Protein AF-A0A6B3CJ87-F1 (afdb_monomer_lite)

Foldseek 3Di:
DLWDKDWQDLDPPKIKIKTKGKPDDDDLSVVLVVLLVVLLSVCSVVVDDPVVSVVVSVVVLVVVQVVQQVVVQVVCVVVVHDGDDVPRTRDRIDMDMDMDMDD

Radius of gyration: 16.28 Å; chains: 1; bounding box: 28×20×52 Å

Structure (mmCIF, N/CA/C/O backbone):
data_AF-A0A6B3CJ87-F1
#
_entry.id   AF-A0A6B3CJ87-F1
#
loop_
_atom_site.group_PDB
_atom_site.id
_atom_site.type_symbol
_atom_site.label_atom_id
_atom_site.label_alt_id
_atom_site.label_comp_id
_atom_site.label_asym_id
_atom_site.label_entity_id
_atom_site.label_seq_id
_atom_site.pdbx_PDB_ins_code
_atom_site.Cartn_x
_atom_site.Cartn_y
_atom_site.Cartn_z
_atom_site.occupancy
_atom_site.B_iso_or_equiv
_atom_site.auth_seq_id
_atom_site.auth_comp_id
_atom_site.auth_asym_id
_atom_site.auth_atom_id
_atom_site.pdbx_PDB_model_num
ATOM 1 N N . SER A 1 1 ? 17.363 -4.334 0.680 1.00 66.00 1 SE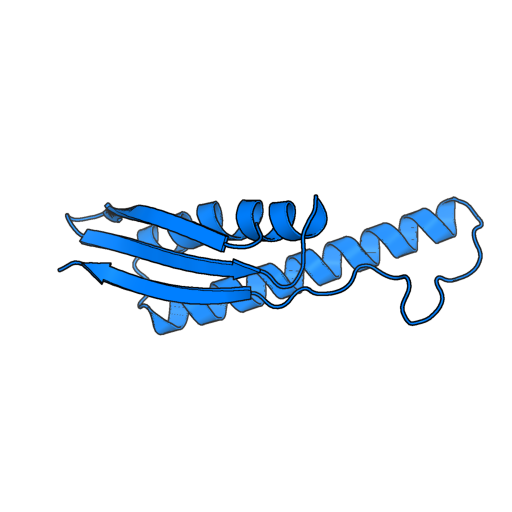R A N 1
ATOM 2 C CA . SER A 1 1 ? 16.400 -5.381 1.057 1.00 66.00 1 SER A CA 1
ATOM 3 C C . SER A 1 1 ? 15.028 -4.872 0.632 1.00 66.00 1 SER A C 1
ATOM 5 O O . SER A 1 1 ? 14.861 -3.654 0.603 1.00 66.00 1 SER A O 1
ATOM 7 N N . GLY A 1 2 ? 14.149 -5.765 0.166 1.00 79.19 2 GLY A N 1
ATOM 8 C CA . GLY A 1 2 ? 12.767 -5.453 -0.229 1.00 79.19 2 GLY A CA 1
ATOM 9 C C . GLY A 1 2 ? 11.794 -5.456 0.953 1.00 79.19 2 GLY A C 1
ATOM 10 O O . GLY A 1 2 ? 10.625 -5.121 0.781 1.00 79.19 2 GLY A O 1
ATOM 11 N N . ASP A 1 3 ? 12.296 -5.777 2.147 1.00 90.50 3 ASP A N 1
ATOM 12 C CA . ASP A 1 3 ? 11.516 -5.865 3.371 1.00 90.50 3 ASP A CA 1
ATOM 13 C C . ASP A 1 3 ? 11.265 -4.478 3.964 1.00 90.50 3 ASP A C 1
ATOM 15 O O . ASP A 1 3 ? 12.137 -3.599 3.976 1.00 90.50 3 ASP A O 1
ATOM 19 N N . PHE A 1 4 ? 10.086 -4.294 4.544 1.00 92.31 4 PHE A N 1
ATOM 20 C CA . PHE A 1 4 ? 9.762 -3.119 5.325 1.00 92.31 4 PHE A CA 1
ATOM 21 C C . PHE A 1 4 ? 8.781 -3.416 6.453 1.00 92.31 4 PHE A C 1
ATOM 23 O O . PHE A 1 4 ? 8.005 -4.367 6.417 1.00 92.31 4 PHE A O 1
ATOM 30 N N . TYR A 1 5 ? 8.800 -2.539 7.450 1.00 95.31 5 TYR A N 1
ATOM 31 C CA . TYR A 1 5 ? 7.817 -2.516 8.519 1.00 95.31 5 TYR A CA 1
ATOM 32 C C . TYR A 1 5 ? 7.364 -1.086 8.802 1.00 95.31 5 TYR A C 1
ATOM 34 O O . TYR A 1 5 ? 8.125 -0.133 8.590 1.00 95.31 5 TYR A O 1
ATOM 42 N N . ASP A 1 6 ? 6.132 -0.933 9.275 1.00 96.38 6 ASP A N 1
ATOM 43 C CA . ASP A 1 6 ? 5.577 0.329 9.758 1.00 96.38 6 ASP A CA 1
ATOM 44 C C . ASP A 1 6 ? 4.634 0.077 10.945 1.00 96.38 6 ASP A C 1
ATOM 46 O O . ASP A 1 6 ? 3.921 -0.922 10.971 1.00 96.38 6 ASP A O 1
ATOM 50 N N . LEU A 1 7 ? 4.630 0.984 11.921 1.00 97.25 7 LEU A N 1
ATOM 51 C CA . LEU A 1 7 ? 3.737 0.977 13.081 1.00 97.25 7 LEU A CA 1
ATOM 52 C C . LEU A 1 7 ? 3.233 2.405 13.277 1.00 97.25 7 LEU A C 1
ATOM 54 O O . LEU A 1 7 ? 4.028 3.334 13.448 1.00 97.25 7 LEU A O 1
ATOM 58 N N . PHE A 1 8 ? 1.919 2.600 13.216 1.00 96.12 8 PHE A N 1
ATOM 59 C CA . PHE A 1 8 ? 1.352 3.941 13.136 1.00 96.12 8 PHE A CA 1
ATOM 60 C C . PHE A 1 8 ? -0.034 4.069 13.771 1.00 96.12 8 PHE A C 1
ATOM 62 O O . PHE A 1 8 ? -0.794 3.103 13.798 1.00 96.12 8 PHE A O 1
ATOM 69 N N . PRO A 1 9 ? -0.392 5.269 14.266 1.00 94.25 9 PRO A N 1
ATOM 70 C CA . PRO A 1 9 ? -1.727 5.521 14.789 1.00 94.25 9 PRO A CA 1
ATOM 71 C C . PRO A 1 9 ? -2.749 5.665 13.651 1.00 94.25 9 PRO A C 1
ATOM 73 O O . PRO A 1 9 ? -2.505 6.389 12.680 1.00 94.25 9 PRO A O 1
ATOM 76 N N . ALA A 1 10 ? -3.915 5.037 13.812 1.00 92.31 10 ALA A N 1
ATOM 77 C CA . ALA A 1 10 ? -5.050 5.096 12.881 1.00 92.31 10 ALA A CA 1
ATOM 78 C C . ALA A 1 10 ? -6.193 6.017 13.352 1.00 92.31 10 ALA A C 1
ATOM 80 O O . ALA A 1 10 ? -7.223 6.120 12.691 1.00 92.31 10 ALA A O 1
ATOM 81 N N . GLY A 1 11 ? -5.998 6.717 14.473 1.00 88.62 11 GLY A N 1
ATOM 82 C CA . GLY A 1 11 ? -7.021 7.552 15.108 1.00 88.62 11 GLY A CA 1
ATOM 83 C C . GLY A 1 11 ? -7.754 6.816 16.229 1.00 88.62 11 GLY A C 1
ATOM 84 O O . GLY A 1 11 ? -7.680 5.595 16.334 1.00 88.62 11 GLY A O 1
ATOM 85 N N . ASP A 1 12 ? -8.415 7.577 17.103 1.00 88.00 12 ASP A N 1
ATOM 86 C CA . ASP A 1 12 ? -9.250 7.058 18.198 1.00 88.00 12 ASP A CA 1
ATOM 87 C C . ASP A 1 12 ? -8.544 6.046 19.120 1.00 88.00 12 ASP A C 1
ATOM 89 O O . ASP A 1 12 ? -9.134 5.083 19.598 1.00 88.00 12 ASP A O 1
ATOM 93 N N . GLY A 1 13 ? -7.241 6.245 19.352 1.00 88.69 13 GLY A N 1
ATOM 94 C CA . GLY A 1 13 ? -6.414 5.349 20.168 1.00 88.69 13 GLY A CA 1
ATOM 95 C C . GLY A 1 13 ? -6.019 4.032 19.490 1.00 88.69 13 GLY A C 1
ATOM 96 O O . GLY A 1 13 ? -5.227 3.288 20.064 1.00 88.69 13 GLY A O 1
ATOM 97 N N . ARG A 1 14 ? -6.497 3.763 18.268 1.00 91.25 14 ARG A N 1
ATOM 98 C CA . ARG A 1 14 ? -6.150 2.568 17.491 1.00 91.25 14 ARG A CA 1
ATOM 99 C C . ARG A 1 14 ? -4.766 2.688 16.868 1.00 91.25 14 ARG A C 1
ATOM 101 O O . ARG A 1 14 ? -4.382 3.743 16.347 1.00 91.25 14 ARG A O 1
ATOM 108 N N . TRP A 1 15 ? -4.044 1.576 16.867 1.00 95.50 15 TRP A 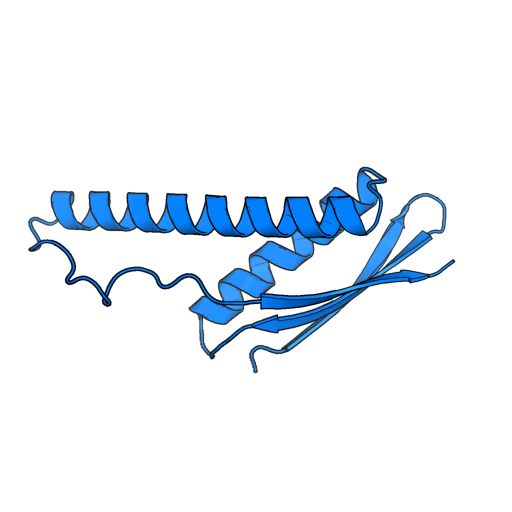N 1
ATOM 109 C CA . TRP A 1 15 ? -2.752 1.435 16.206 1.00 95.50 15 TRP A CA 1
ATOM 110 C C . TRP A 1 15 ? -2.835 0.382 15.113 1.00 95.50 15 TRP A C 1
ATOM 112 O O . TRP A 1 15 ? -3.517 -0.625 15.267 1.00 95.50 15 TRP A O 1
ATOM 122 N N . CYS A 1 16 ? -2.106 0.594 14.025 1.00 97.19 16 CYS A N 1
ATOM 123 C CA . CYS A 1 16 ? -1.981 -0.360 12.935 1.00 97.19 16 CYS A CA 1
ATOM 124 C C . CYS A 1 16 ? -0.515 -0.672 12.677 1.00 97.19 16 CYS A C 1
ATOM 126 O O . CYS A 1 16 ? 0.363 0.170 12.887 1.00 97.19 16 CYS A O 1
ATOM 128 N N . PHE A 1 17 ? -0.259 -1.878 12.187 1.00 97.62 17 PHE A N 1
ATOM 129 C CA . PHE A 1 17 ? 1.067 -2.317 11.785 1.00 97.62 17 PHE A CA 1
ATOM 130 C C . PHE A 1 17 ? 1.048 -2.877 10.367 1.00 97.62 17 PHE A C 1
ATOM 132 O O . PHE A 1 17 ? 0.041 -3.409 9.903 1.00 97.62 17 PHE A O 1
ATOM 139 N N . ALA A 1 18 ? 2.191 -2.778 9.701 1.00 97.62 18 ALA A N 1
ATOM 140 C CA . ALA A 1 18 ? 2.447 -3.359 8.397 1.00 97.62 18 ALA A CA 1
ATOM 141 C C . ALA A 1 18 ? 3.822 -4.028 8.402 1.00 97.62 18 ALA A C 1
ATOM 143 O O . ALA A 1 18 ? 4.791 -3.445 8.889 1.00 97.62 18 ALA A O 1
ATOM 144 N N . LEU A 1 19 ? 3.906 -5.231 7.843 1.00 97.19 19 LEU A N 1
ATOM 145 C CA . LEU A 1 19 ? 5.145 -5.959 7.592 1.00 97.19 19 LEU A CA 1
ATOM 146 C C . LEU A 1 19 ? 5.081 -6.497 6.169 1.00 97.19 19 LEU A C 1
ATOM 148 O O . LEU A 1 19 ? 4.184 -7.279 5.868 1.00 97.19 19 LEU A O 1
ATOM 152 N N . GLY A 1 20 ? 5.978 -6.076 5.287 1.00 95.25 20 GLY A N 1
ATOM 153 C CA . GLY A 1 20 ? 5.912 -6.478 3.887 1.00 95.25 20 GLY A CA 1
ATOM 154 C C . GLY A 1 20 ? 7.268 -6.741 3.267 1.00 95.25 20 GLY A C 1
ATOM 155 O O . GLY A 1 20 ? 8.276 -6.236 3.748 1.00 95.25 20 GLY A O 1
ATOM 156 N N . ASP A 1 21 ? 7.265 -7.521 2.192 1.00 94.81 21 ASP A N 1
ATOM 157 C CA . ASP A 1 21 ? 8.427 -7.807 1.350 1.00 94.81 21 ASP A CA 1
ATOM 158 C C . ASP A 1 21 ? 8.043 -7.646 -0.124 1.00 94.81 21 ASP A C 1
ATOM 160 O O . ASP A 1 21 ? 7.048 -8.217 -0.594 1.00 94.81 21 ASP A O 1
ATOM 164 N N . VAL A 1 22 ? 8.823 -6.834 -0.837 1.00 93.62 22 VAL A N 1
ATOM 165 C CA . VAL A 1 22 ? 8.675 -6.568 -2.268 1.00 93.62 22 VAL A CA 1
ATOM 166 C C . VAL A 1 22 ? 9.637 -7.443 -3.055 1.00 93.62 22 VAL A C 1
ATOM 168 O O . VAL A 1 22 ? 10.850 -7.407 -2.853 1.00 93.62 22 VAL A O 1
ATOM 171 N N . GLN A 1 23 ? 9.101 -8.146 -4.052 1.00 90.25 23 GLN A N 1
ATOM 172 C CA . GLN A 1 23 ? 9.895 -8.943 -4.974 1.00 90.25 23 GLN A CA 1
ATOM 173 C C . GLN A 1 23 ? 11.007 -8.100 -5.621 1.00 90.25 23 GLN A C 1
ATOM 175 O O . GLN A 1 23 ? 10.755 -7.130 -6.336 1.00 90.25 23 GLN A O 1
ATOM 180 N N . GLY A 1 24 ? 12.252 -8.543 -5.450 1.00 86.00 24 GLY A N 1
ATOM 181 C CA . GLY A 1 24 ? 13.418 -7.940 -6.088 1.00 86.00 24 GLY A CA 1
ATOM 182 C C . GLY A 1 24 ? 14.163 -6.955 -5.187 1.00 86.00 24 GLY A C 1
ATOM 183 O O . GLY A 1 24 ? 14.120 -7.018 -3.963 1.00 86.00 24 GLY A O 1
ATOM 184 N N . LYS A 1 25 ? 14.965 -6.089 -5.805 1.00 83.19 25 LYS A N 1
ATOM 185 C CA . LYS A 1 25 ? 15.820 -5.116 -5.113 1.00 83.19 25 LYS A CA 1
ATOM 186 C C . LYS A 1 25 ? 16.070 -3.913 -6.011 1.00 83.19 25 LYS A C 1
ATOM 188 O O . LYS A 1 25 ? 15.984 -4.042 -7.226 1.00 83.19 25 LYS A O 1
ATOM 193 N N . GLY A 1 26 ? 16.475 -2.799 -5.411 1.00 85.50 26 GLY A N 1
ATOM 194 C CA . GLY A 1 26 ? 16.840 -1.588 -6.144 1.00 85.50 26 GLY A CA 1
ATOM 195 C C . GLY A 1 26 ? 15.747 -0.516 -6.120 1.00 85.50 26 GLY A C 1
ATOM 196 O O . GLY A 1 26 ? 14.814 -0.618 -5.317 1.00 85.50 26 GLY A O 1
ATOM 197 N N . PRO A 1 27 ? 15.892 0.531 -6.949 1.00 85.44 27 PRO A N 1
ATOM 198 C CA . PRO A 1 27 ? 15.005 1.692 -6.961 1.00 85.44 27 PRO A CA 1
ATOM 199 C C . PRO A 1 27 ? 13.531 1.337 -7.165 1.00 85.44 27 PRO A C 1
ATOM 201 O O . PRO A 1 27 ? 12.673 1.891 -6.491 1.00 85.44 27 PRO A O 1
ATOM 204 N N . GLU A 1 28 ? 13.231 0.367 -8.022 1.00 82.62 28 GLU A N 1
ATOM 205 C CA . GLU A 1 28 ? 11.863 -0.026 -8.361 1.00 82.62 28 GLU A CA 1
ATOM 206 C C . GLU A 1 28 ? 11.143 -0.647 -7.158 1.00 82.62 28 GLU A C 1
ATOM 208 O O . GLU A 1 28 ? 9.996 -0.314 -6.874 1.00 82.62 28 GLU A O 1
ATOM 213 N N . ALA A 1 29 ? 11.831 -1.503 -6.393 1.00 87.31 29 ALA A N 1
ATOM 214 C CA . ALA A 1 29 ? 11.279 -2.052 -5.154 1.00 87.31 29 ALA A CA 1
ATOM 215 C C . ALA A 1 29 ? 11.083 -0.955 -4.090 1.00 87.31 29 ALA A C 1
ATOM 217 O O . ALA A 1 29 ? 10.096 -0.961 -3.356 1.00 87.31 29 ALA A O 1
ATOM 218 N N . ALA A 1 30 ? 11.997 0.021 -4.034 1.00 89.25 30 ALA A N 1
ATOM 219 C CA . ALA A 1 30 ? 11.888 1.153 -3.120 1.00 89.25 30 ALA A CA 1
ATOM 220 C C . ALA A 1 30 ? 10.689 2.063 -3.445 1.00 89.25 30 ALA A C 1
ATOM 222 O O . ALA A 1 30 ? 10.075 2.588 -2.516 1.00 89.25 30 ALA A O 1
ATOM 223 N N . VAL A 1 31 ? 10.321 2.211 -4.725 1.00 90.25 31 VAL A N 1
ATOM 224 C CA . VAL A 1 31 ? 9.115 2.949 -5.144 1.00 90.25 31 VAL A CA 1
ATOM 225 C C . VAL A 1 31 ? 7.855 2.295 -4.577 1.00 90.25 31 VAL A C 1
ATOM 227 O O . VAL A 1 31 ? 7.067 2.982 -3.934 1.00 90.25 31 VAL A O 1
ATOM 230 N N . VAL A 1 32 ? 7.705 0.971 -4.707 1.00 91.25 32 VAL A N 1
ATOM 231 C CA . VAL A 1 32 ? 6.544 0.239 -4.159 1.00 91.25 32 VAL A CA 1
ATOM 232 C C . VAL A 1 32 ? 6.408 0.461 -2.649 1.00 91.25 32 VAL A C 1
ATOM 234 O O . VAL A 1 32 ? 5.326 0.778 -2.158 1.00 91.25 32 VAL A O 1
ATOM 237 N N . ILE A 1 33 ? 7.515 0.370 -1.902 1.00 91.44 33 ILE A N 1
ATOM 238 C CA . ILE A 1 33 ? 7.529 0.644 -0.452 1.00 91.44 33 ILE A CA 1
ATOM 239 C C . ILE A 1 33 ? 7.160 2.109 -0.162 1.00 91.44 33 ILE A C 1
ATOM 241 O O . ILE A 1 33 ? 6.448 2.394 0.807 1.00 91.44 33 ILE A O 1
ATOM 245 N N . GLY A 1 34 ? 7.651 3.039 -0.987 1.00 91.81 34 GLY A N 1
ATOM 246 C CA . GLY A 1 34 ? 7.381 4.473 -0.888 1.00 91.81 34 GLY A CA 1
ATOM 247 C C . GLY A 1 34 ? 5.912 4.838 -1.106 1.00 91.81 34 GLY A C 1
ATOM 248 O O . GLY A 1 34 ? 5.427 5.760 -0.454 1.00 91.81 34 GLY A O 1
ATOM 249 N N . LEU A 1 35 ? 5.202 4.086 -1.950 1.00 93.81 35 LEU A N 1
ATOM 250 C CA . LEU A 1 35 ? 3.766 4.239 -2.203 1.00 93.81 35 LEU A CA 1
ATOM 251 C C . LEU A 1 35 ? 2.906 3.556 -1.131 1.00 93.81 35 LEU A C 1
ATOM 253 O O . LEU A 1 35 ? 1.935 4.134 -0.643 1.00 93.81 35 LEU A O 1
ATOM 257 N N . ALA A 1 36 ? 3.284 2.347 -0.702 1.00 95.00 36 ALA A N 1
ATOM 258 C CA . ALA A 1 36 ? 2.465 1.550 0.208 1.00 95.00 36 ALA A CA 1
ATOM 259 C C . ALA A 1 36 ? 2.250 2.220 1.578 1.00 95.00 36 ALA A C 1
ATOM 261 O O . ALA A 1 36 ? 1.132 2.244 2.092 1.00 95.00 36 ALA A O 1
ATOM 262 N N . ARG A 1 37 ? 3.299 2.799 2.182 1.00 95.06 37 ARG A N 1
ATOM 263 C CA . ARG A 1 37 ? 3.215 3.421 3.521 1.00 95.06 37 ARG A CA 1
ATOM 264 C C . ARG A 1 37 ? 2.212 4.581 3.614 1.00 95.06 37 ARG A C 1
ATOM 266 O O . ARG A 1 37 ? 1.381 4.552 4.525 1.00 95.06 37 ARG A O 1
ATOM 273 N N . PRO A 1 38 ? 2.271 5.622 2.757 1.00 95.81 38 PRO A N 1
ATOM 274 C CA . PRO A 1 38 ? 1.326 6.730 2.849 1.00 95.81 38 PRO A CA 1
ATOM 275 C C . PRO A 1 38 ? -0.115 6.287 2.579 1.00 95.81 38 PRO A C 1
ATOM 277 O O . PRO A 1 38 ? -1.015 6.760 3.272 1.00 95.81 38 PRO A O 1
ATOM 280 N N . TRP A 1 39 ? -0.345 5.344 1.660 1.00 97.25 39 TRP A N 1
ATOM 281 C CA . TRP A 1 39 ? -1.688 4.821 1.400 1.00 97.25 39 TRP A CA 1
ATOM 282 C C . TRP A 1 39 ? -2.240 3.993 2.554 1.00 97.25 39 TRP A C 1
ATOM 284 O O . TRP A 1 39 ? -3.373 4.225 2.957 1.00 97.25 39 TRP A O 1
ATOM 294 N N . LEU A 1 40 ? -1.443 3.112 3.165 1.00 97.19 40 LEU A N 1
ATOM 295 C CA . LEU A 1 40 ? -1.859 2.378 4.367 1.00 97.19 40 LEU A CA 1
ATOM 296 C C . LEU A 1 40 ? -2.281 3.329 5.494 1.00 97.19 40 LEU A C 1
ATOM 298 O O . LEU A 1 40 ? -3.318 3.135 6.124 1.00 97.19 40 LEU A O 1
ATOM 302 N N . ARG A 1 41 ? -1.511 4.399 5.717 1.00 95.69 41 ARG A N 1
ATOM 303 C CA . ARG A 1 41 ? -1.824 5.420 6.729 1.00 95.69 41 ARG A CA 1
ATOM 304 C C . ARG A 1 41 ? -3.090 6.204 6.397 1.00 95.69 41 ARG A C 1
ATOM 306 O O . ARG A 1 41 ? -3.850 6.524 7.308 1.00 95.69 41 ARG A O 1
ATOM 313 N N . LEU A 1 42 ? -3.304 6.530 5.124 1.00 96.31 42 LEU A N 1
ATOM 314 C CA . LEU A 1 42 ? -4.519 7.196 4.656 1.00 96.31 42 LEU A CA 1
ATOM 315 C C . LEU A 1 42 ? -5.746 6.299 4.860 1.00 96.31 42 LEU A C 1
ATOM 317 O O . LEU A 1 42 ? -6.687 6.698 5.537 1.00 96.31 42 LEU A O 1
ATOM 321 N N . LEU A 1 43 ? -5.700 5.070 4.345 1.00 96.69 43 LEU A N 1
ATOM 322 C CA . LEU A 1 43 ? -6.806 4.115 4.401 1.00 96.69 43 LEU A CA 1
ATOM 323 C C . LEU A 1 43 ? -7.180 3.750 5.845 1.00 96.69 43 LEU A C 1
ATOM 325 O O . LEU A 1 43 ? -8.359 3.688 6.180 1.00 96.69 43 LEU A O 1
ATOM 329 N N . ALA A 1 44 ? -6.193 3.582 6.728 1.00 94.50 44 ALA A N 1
ATOM 330 C CA . ALA A 1 44 ? -6.450 3.326 8.145 1.00 94.50 44 ALA A CA 1
ATOM 331 C C . ALA A 1 44 ? -7.153 4.504 8.844 1.00 94.50 44 ALA A C 1
ATOM 333 O O . ALA A 1 44 ? -8.035 4.300 9.681 1.00 94.50 44 ALA A O 1
ATOM 334 N N . ARG A 1 45 ? -6.780 5.744 8.490 1.00 93.69 45 ARG A N 1
ATOM 335 C CA . ARG A 1 45 ? -7.409 6.973 9.008 1.00 93.69 45 ARG A CA 1
ATOM 336 C C . ARG A 1 45 ? -8.835 7.166 8.510 1.00 93.69 45 ARG A C 1
ATOM 338 O O . ARG A 1 45 ? -9.636 7.755 9.224 1.00 93.69 45 ARG A O 1
ATOM 345 N N . GLU A 1 46 ? -9.154 6.653 7.326 1.00 94.38 46 GLU A N 1
ATOM 346 C CA . GLU A 1 46 ? -10.525 6.594 6.804 1.00 94.38 46 GLU A CA 1
ATOM 347 C C . GLU A 1 46 ? -11.382 5.510 7.484 1.00 94.38 46 GLU A C 1
ATOM 349 O O . GLU A 1 46 ? -12.544 5.338 7.131 1.00 94.38 46 GLU A O 1
ATOM 354 N N . GLN A 1 47 ? -10.840 4.819 8.497 1.00 90.50 47 GLN A N 1
ATOM 355 C CA . GLN A 1 47 ? -11.542 3.825 9.315 1.00 90.50 47 GLN A CA 1
ATOM 356 C C . GLN A 1 47 ? -12.054 2.608 8.525 1.00 90.50 47 GLN A C 1
ATOM 358 O O . GLN A 1 47 ? -12.993 1.939 8.956 1.00 90.50 47 GLN A O 1
ATOM 363 N N . TYR A 1 48 ? -11.423 2.279 7.394 1.00 93.81 48 TYR A N 1
ATOM 364 C CA . TYR A 1 48 ? -11.693 1.019 6.702 1.00 93.81 48 TYR A CA 1
ATOM 365 C C . TYR A 1 48 ? -11.253 -0.185 7.532 1.00 93.81 48 TYR A C 1
ATOM 367 O O . TYR A 1 48 ? -10.246 -0.131 8.241 1.00 93.81 48 TYR A O 1
ATOM 375 N N . GLY A 1 49 ? -11.982 -1.294 7.391 1.00 92.62 49 GLY A N 1
ATOM 376 C CA . GLY A 1 49 ? -11.572 -2.570 7.963 1.00 92.62 49 GLY A CA 1
ATOM 377 C C . GLY A 1 49 ? -10.349 -3.147 7.247 1.00 92.62 49 GLY A C 1
ATOM 378 O O . GLY A 1 49 ? -10.071 -2.825 6.094 1.00 92.62 49 GLY A O 1
ATOM 379 N N . VAL A 1 50 ? -9.634 -4.053 7.919 1.00 95.06 50 VAL A N 1
ATOM 380 C CA . VAL A 1 50 ? -8.424 -4.713 7.387 1.00 95.06 50 VAL A CA 1
ATOM 381 C C . VAL A 1 50 ? -8.590 -5.266 5.958 1.00 95.06 50 VAL A C 1
ATOM 383 O O . VAL A 1 50 ? -7.707 -4.989 5.144 1.00 95.06 50 VAL A O 1
ATOM 386 N N . PRO A 1 51 ? -9.675 -5.993 5.602 1.00 96.25 51 PRO A N 1
ATOM 387 C CA . PRO A 1 51 ? -9.852 -6.491 4.235 1.00 96.25 51 PRO A CA 1
ATOM 388 C C . PRO A 1 51 ? -9.934 -5.360 3.205 1.00 96.25 51 PRO A C 1
ATOM 390 O O . PRO A 1 51 ? -9.212 -5.379 2.213 1.00 96.25 51 PRO A O 1
ATOM 393 N N . ASP A 1 52 ? -10.728 -4.326 3.494 1.00 97.62 52 ASP A N 1
ATOM 394 C CA . ASP A 1 52 ? -10.916 -3.182 2.599 1.00 97.62 52 ASP A CA 1
ATOM 395 C C . ASP A 1 52 ? -9.617 -2.390 2.405 1.00 97.62 52 ASP A C 1
ATOM 397 O O . ASP A 1 52 ? -9.336 -1.919 1.303 1.00 97.62 52 ASP A O 1
ATOM 401 N N . VAL A 1 53 ? -8.806 -2.245 3.461 1.00 97.38 53 VAL A N 1
ATOM 402 C CA . VAL A 1 53 ? -7.488 -1.599 3.370 1.00 97.38 53 VAL A CA 1
ATOM 403 C C . VAL A 1 53 ? -6.583 -2.360 2.402 1.00 97.38 53 VAL A C 1
ATOM 405 O O . VAL A 1 53 ? -5.951 -1.738 1.549 1.00 97.38 53 VAL A O 1
ATOM 408 N N . LEU A 1 54 ? -6.519 -3.689 2.520 1.00 97.62 54 LEU A N 1
ATOM 409 C CA . LEU A 1 54 ? -5.669 -4.522 1.668 1.00 97.62 54 LEU A CA 1
ATOM 410 C C . LEU A 1 54 ? -6.150 -4.532 0.213 1.00 97.62 54 LEU A C 1
ATOM 412 O O . LEU A 1 54 ? -5.333 -4.359 -0.693 1.00 97.62 54 LEU A O 1
ATOM 416 N N . ASP A 1 55 ? -7.458 -4.656 -0.011 1.00 98.12 55 ASP A N 1
ATOM 417 C CA . ASP A 1 55 ? -8.040 -4.639 -1.354 1.00 98.12 55 ASP A CA 1
ATOM 418 C C . ASP A 1 55 ? -7.788 -3.297 -2.048 1.00 98.12 55 ASP A C 1
ATOM 420 O O . ASP A 1 55 ? -7.327 -3.255 -3.190 1.00 98.12 55 ASP A O 1
ATOM 424 N N . ARG A 1 56 ? -8.017 -2.184 -1.343 1.00 98.12 56 ARG A N 1
ATOM 425 C CA . ARG A 1 56 ? -7.786 -0.837 -1.881 1.00 98.12 56 ARG A CA 1
ATOM 426 C C . ARG A 1 56 ? -6.313 -0.556 -2.121 1.00 98.12 56 ARG A C 1
ATOM 428 O O . ARG A 1 56 ? -5.983 0.017 -3.153 1.00 98.12 56 ARG A O 1
ATOM 435 N N . LEU A 1 57 ? -5.430 -0.969 -1.212 1.00 97.31 57 LEU A N 1
ATOM 436 C CA . LEU A 1 57 ? -3.988 -0.845 -1.419 1.00 97.31 57 LEU A CA 1
ATOM 437 C C . LEU A 1 57 ? -3.559 -1.572 -2.698 1.00 97.31 57 LEU A C 1
ATOM 439 O O . LEU A 1 57 ? -2.796 -1.020 -3.487 1.00 97.31 57 LEU A O 1
ATOM 443 N N . ASN A 1 58 ? -4.058 -2.791 -2.910 1.00 96.44 58 ASN A N 1
ATOM 444 C CA . ASN A 1 58 ? -3.739 -3.563 -4.102 1.00 96.44 58 ASN A CA 1
ATOM 445 C C . ASN A 1 58 ? -4.222 -2.863 -5.382 1.00 96.44 58 ASN A C 1
ATOM 447 O O . ASN A 1 58 ? -3.462 -2.783 -6.342 1.00 96.44 58 ASN A O 1
ATOM 451 N N . GLN A 1 59 ? -5.441 -2.312 -5.389 1.00 96.81 59 GLN A N 1
ATOM 452 C CA . GLN A 1 59 ? -5.938 -1.550 -6.542 1.00 96.81 59 GLN A CA 1
ATOM 453 C C . GLN A 1 59 ? -5.096 -0.296 -6.810 1.00 96.81 59 GLN A C 1
ATOM 455 O O . GLN A 1 59 ? -4.658 -0.098 -7.935 1.00 96.81 59 GLN A O 1
ATOM 460 N N . LEU A 1 60 ? -4.772 0.489 -5.776 1.00 95.69 60 LEU A N 1
ATOM 461 C CA . LEU A 1 60 ? -3.940 1.690 -5.923 1.00 95.69 60 LEU A CA 1
ATOM 462 C C . LEU A 1 60 ? -2.551 1.376 -6.505 1.00 95.69 60 LEU A C 1
ATOM 464 O O . LEU A 1 60 ? -2.050 2.118 -7.344 1.00 95.69 60 LEU A O 1
ATOM 468 N N . LEU A 1 61 ? -1.935 0.262 -6.092 1.00 93.06 61 LEU A N 1
ATOM 469 C CA . LEU A 1 61 ? -0.652 -0.186 -6.644 1.00 93.06 61 LEU A CA 1
ATOM 470 C C . LEU A 1 61 ? -0.764 -0.629 -8.112 1.00 93.06 61 LEU A C 1
ATOM 472 O O . LEU A 1 61 ? 0.160 -0.391 -8.889 1.00 93.06 61 LEU A O 1
ATOM 476 N N . LEU A 1 62 ? -1.868 -1.279 -8.496 1.00 91.69 62 LEU A N 1
ATOM 477 C CA . LEU A 1 62 ? -2.121 -1.678 -9.884 1.00 91.69 62 LEU A CA 1
ATOM 478 C C . LEU A 1 62 ? -2.384 -0.465 -10.785 1.00 91.69 62 LEU A C 1
ATOM 480 O O . LEU A 1 62 ? -1.863 -0.416 -11.903 1.00 91.69 62 LEU A O 1
ATOM 484 N N . ASP A 1 63 ? -3.147 0.509 -10.294 1.00 92.62 63 ASP A N 1
ATOM 485 C CA . ASP A 1 63 ? -3.455 1.745 -11.011 1.00 92.62 63 ASP A CA 1
ATOM 486 C C . ASP A 1 63 ? -2.180 2.565 -11.260 1.00 92.62 63 ASP A C 1
ATOM 488 O O . ASP A 1 63 ? -1.906 2.933 -12.402 1.00 92.62 63 ASP A O 1
ATOM 492 N N . ASP A 1 64 ? -1.344 2.763 -10.233 1.00 90.62 64 ASP A N 1
ATOM 493 C CA . ASP A 1 64 ? -0.064 3.480 -10.356 1.00 90.62 64 ASP A CA 1
ATOM 494 C C . ASP A 1 64 ? 0.902 2.776 -11.322 1.00 90.62 64 ASP A C 1
ATOM 496 O O . ASP A 1 64 ? 1.492 3.411 -12.199 1.00 90.62 64 ASP A O 1
ATOM 500 N N . ALA A 1 65 ? 0.996 1.443 -11.248 1.00 87.12 65 ALA A N 1
ATOM 501 C CA . ALA A 1 65 ? 1.806 0.669 -12.186 1.00 87.12 65 ALA A CA 1
ATOM 502 C C . ALA A 1 65 ? 1.317 0.818 -13.638 1.00 87.12 65 ALA A C 1
ATOM 504 O O . ALA A 1 65 ? 2.133 0.905 -14.561 1.00 87.12 65 ALA A O 1
ATOM 505 N N . THR A 1 66 ? -0.002 0.864 -13.843 1.00 88.31 66 THR A N 1
ATOM 506 C CA . THR A 1 66 ? -0.613 1.058 -15.165 1.00 88.31 66 THR A CA 1
ATOM 507 C C . THR A 1 66 ? -0.339 2.467 -15.691 1.00 88.31 66 THR A C 1
AT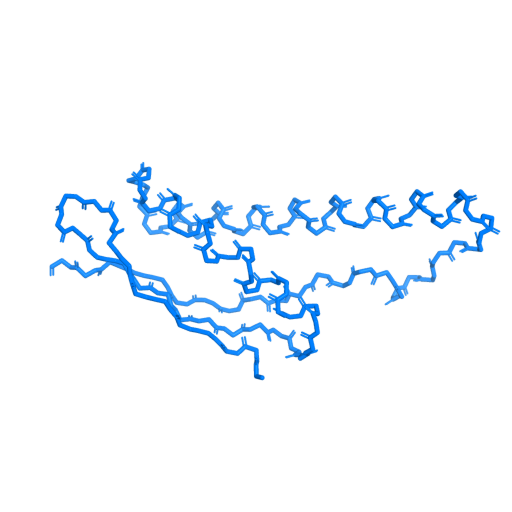OM 509 O O . THR A 1 66 ? 0.104 2.626 -16.829 1.00 88.31 66 THR A O 1
ATOM 512 N N . GLU A 1 67 ? -0.510 3.493 -14.854 1.00 89.25 67 GLU A N 1
ATOM 513 C CA . GLU A 1 67 ? -0.230 4.884 -15.221 1.00 89.25 67 GLU A CA 1
ATOM 514 C C . GLU A 1 67 ? 1.251 5.094 -15.574 1.00 89.25 67 GLU A C 1
ATOM 516 O O . GLU A 1 67 ? 1.573 5.735 -16.583 1.00 89.25 67 GLU A O 1
ATOM 521 N N . ALA A 1 68 ? 2.161 4.500 -14.797 1.00 86.00 68 ALA A N 1
ATOM 522 C CA . ALA A 1 68 ? 3.594 4.534 -15.066 1.00 86.00 68 ALA A CA 1
ATOM 523 C C . ALA A 1 68 ? 3.949 3.855 -16.401 1.00 86.00 68 ALA A C 1
ATOM 525 O O . ALA A 1 68 ? 4.761 4.384 -17.169 1.00 86.00 68 ALA A O 1
ATOM 526 N N . ALA A 1 69 ? 3.326 2.712 -16.711 1.00 84.31 69 ALA A N 1
ATOM 527 C CA . ALA A 1 69 ? 3.509 2.013 -17.981 1.00 84.31 69 ALA A CA 1
ATOM 528 C C . ALA A 1 69 ? 3.042 2.854 -19.176 1.00 84.31 69 ALA A C 1
ATOM 530 O O . ALA A 1 69 ? 3.781 3.014 -20.153 1.00 84.31 69 ALA A O 1
ATOM 531 N N . ASP A 1 70 ? 1.861 3.459 -19.072 1.00 86.62 70 ASP A N 1
ATOM 532 C CA . ASP A 1 70 ? 1.308 4.326 -20.108 1.00 86.62 70 ASP A CA 1
ATOM 533 C C . ASP A 1 70 ? 2.166 5.579 -20.328 1.00 86.62 70 ASP A C 1
ATOM 535 O O . ASP A 1 70 ? 2.401 6.000 -21.467 1.00 86.62 70 ASP A O 1
ATOM 539 N N . ALA A 1 71 ? 2.670 6.184 -19.250 1.00 86.50 71 ALA A N 1
ATOM 540 C CA . ALA A 1 71 ? 3.581 7.321 -19.330 1.00 86.50 71 ALA A CA 1
ATOM 541 C C . ALA A 1 71 ? 4.897 6.951 -20.031 1.00 86.50 71 ALA A C 1
ATOM 543 O O . ALA A 1 71 ? 5.349 7.689 -20.913 1.00 86.50 71 ALA A O 1
ATOM 544 N N . ALA A 1 72 ? 5.476 5.795 -19.698 1.00 84.44 72 ALA A N 1
ATOM 545 C CA . ALA A 1 72 ? 6.681 5.290 -20.349 1.00 84.44 72 ALA A CA 1
ATOM 546 C C . ALA A 1 72 ? 6.455 5.023 -21.848 1.00 84.44 72 ALA A C 1
ATOM 548 O O . ALA A 1 72 ? 7.275 5.425 -22.677 1.00 84.44 72 ALA A O 1
ATOM 549 N N . ALA A 1 73 ? 5.319 4.420 -22.218 1.00 84.81 73 ALA A N 1
ATOM 550 C CA . ALA A 1 73 ? 4.958 4.175 -23.613 1.00 84.81 73 ALA A CA 1
ATOM 551 C C . ALA A 1 73 ? 4.837 5.483 -24.414 1.00 84.81 73 ALA A C 1
ATOM 553 O O . ALA A 1 73 ? 5.397 5.598 -25.507 1.00 84.81 73 ALA A O 1
ATOM 554 N N . ARG A 1 74 ? 4.171 6.506 -23.855 1.00 86.88 74 ARG A N 1
ATOM 555 C CA . ARG A 1 74 ? 4.080 7.835 -24.488 1.00 86.88 74 ARG A CA 1
ATOM 556 C C . ARG A 1 74 ? 5.452 8.482 -24.674 1.00 86.88 74 ARG A C 1
ATOM 558 O O . ARG A 1 74 ? 5.713 9.047 -25.735 1.00 86.88 74 ARG A O 1
ATOM 565 N N . ALA A 1 75 ? 6.327 8.389 -23.673 1.00 87.38 75 ALA A N 1
ATOM 566 C CA . ALA A 1 75 ? 7.675 8.949 -23.743 1.00 87.38 75 ALA A CA 1
ATOM 567 C C . ALA A 1 75 ? 8.527 8.280 -24.835 1.00 87.38 75 ALA A C 1
ATOM 569 O O . ALA A 1 75 ? 9.218 8.971 -25.582 1.00 8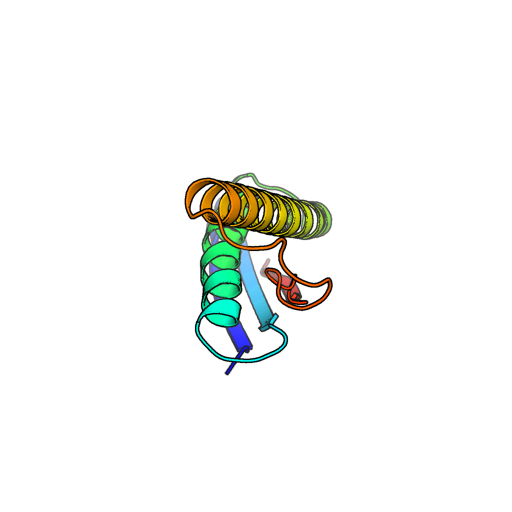7.38 75 ALA A O 1
ATOM 570 N N . LEU A 1 76 ? 8.432 6.955 -24.980 1.00 85.62 76 LEU A N 1
ATOM 571 C CA . LEU A 1 76 ? 9.123 6.213 -26.036 1.00 85.62 76 LEU A CA 1
ATOM 572 C C . LEU A 1 76 ? 8.662 6.644 -27.435 1.00 85.62 76 LEU A C 1
ATOM 574 O O . LEU A 1 76 ? 9.495 6.901 -28.306 1.00 85.62 76 LEU A O 1
ATOM 578 N N . VAL A 1 77 ? 7.344 6.748 -27.638 1.00 87.56 77 VAL A N 1
ATOM 579 C CA . VAL A 1 77 ? 6.766 7.197 -28.914 1.00 87.56 77 VAL A CA 1
ATOM 580 C C . VAL A 1 77 ? 7.231 8.616 -29.241 1.00 87.56 77 VAL A C 1
ATOM 582 O O . VAL A 1 77 ? 7.653 8.875 -30.366 1.00 87.56 77 VAL A O 1
ATOM 585 N N . ALA A 1 78 ? 7.224 9.521 -28.258 1.00 88.81 78 ALA A N 1
ATOM 586 C CA . ALA A 1 78 ? 7.714 10.888 -28.432 1.00 88.81 78 ALA A CA 1
ATOM 587 C C . ALA A 1 78 ? 9.217 10.947 -28.768 1.00 88.81 78 ALA A C 1
ATOM 589 O O . ALA A 1 78 ? 9.645 11.829 -29.510 1.00 88.81 78 ALA A O 1
ATOM 590 N N . ALA A 1 79 ? 10.011 9.998 -28.264 1.00 90.38 79 ALA A N 1
ATOM 591 C CA . ALA A 1 79 ? 11.437 9.877 -28.559 1.00 90.38 79 ALA A CA 1
ATOM 592 C C . ALA A 1 79 ? 11.742 9.198 -29.912 1.00 90.38 79 ALA A C 1
ATOM 594 O O . ALA A 1 79 ? 12.909 9.099 -30.289 1.00 90.38 79 ALA A O 1
ATOM 595 N N . GLY A 1 80 ? 10.727 8.718 -30.645 1.00 86.88 80 GLY A N 1
ATOM 596 C CA . GLY A 1 80 ? 10.908 7.980 -31.901 1.00 86.88 80 GLY A CA 1
ATOM 597 C C . GLY A 1 80 ? 11.542 6.594 -31.723 1.00 86.88 80 GLY A C 1
ATOM 598 O O . GLY A 1 80 ? 12.085 6.041 -32.679 1.00 86.88 80 GLY A O 1
ATOM 599 N N . GLY A 1 81 ? 11.512 6.046 -30.504 1.00 75.75 81 GLY A N 1
ATOM 600 C CA . GLY A 1 81 ? 12.066 4.729 -30.207 1.00 75.75 81 GLY A CA 1
ATOM 601 C C . GLY A 1 81 ? 11.187 3.589 -30.742 1.00 75.75 81 GLY A C 1
ATOM 602 O O . GLY A 1 81 ? 9.971 3.758 -30.873 1.00 75.75 81 GLY A O 1
ATOM 603 N N . PRO A 1 82 ? 11.770 2.417 -31.056 1.00 71.19 82 PRO A N 1
ATOM 604 C CA . PRO A 1 82 ? 10.990 1.235 -31.411 1.00 71.19 82 PRO A CA 1
ATOM 605 C C . PRO A 1 82 ? 10.102 0.807 -30.229 1.00 71.19 82 PRO A C 1
ATOM 607 O O . PRO A 1 82 ? 10.488 1.039 -29.083 1.00 71.19 82 PRO A O 1
ATOM 610 N N . PRO A 1 83 ? 8.938 0.173 -30.474 1.00 66.56 83 PRO A N 1
ATOM 611 C CA . PRO A 1 83 ? 8.070 -0.328 -29.409 1.00 66.56 83 PRO A CA 1
ATOM 612 C C . PRO A 1 83 ? 8.855 -1.225 -28.440 1.00 66.56 83 PRO A C 1
ATOM 614 O O . PRO A 1 83 ? 9.637 -2.070 -28.880 1.00 66.56 83 PRO A O 1
ATOM 617 N N . VAL A 1 84 ? 8.650 -1.033 -27.130 1.00 66.25 84 VAL A N 1
ATOM 618 C CA . VAL A 1 84 ? 9.288 -1.849 -26.084 1.00 66.25 84 VAL A CA 1
ATOM 619 C C . VAL A 1 84 ? 8.946 -3.322 -26.321 1.00 66.25 84 VAL A C 1
ATOM 621 O O . VAL A 1 84 ? 7.777 -3.666 -26.509 1.00 66.25 84 VAL A O 1
ATOM 624 N N . ALA A 1 85 ? 9.956 -4.194 -26.322 1.00 61.94 85 ALA A N 1
ATOM 625 C CA . ALA A 1 85 ? 9.740 -5.629 -26.440 1.00 61.94 85 ALA A CA 1
ATOM 626 C C . ALA A 1 85 ? 8.898 -6.139 -25.252 1.00 61.94 85 ALA A C 1
ATOM 628 O O . ALA A 1 85 ? 9.092 -5.673 -24.125 1.00 61.94 85 ALA A O 1
ATOM 629 N N . PRO A 1 86 ? 7.971 -7.093 -25.456 1.00 51.62 86 PRO A N 1
ATOM 630 C CA . PRO A 1 86 ? 7.195 -7.670 -24.362 1.00 51.62 86 PRO A CA 1
ATOM 631 C C . PRO A 1 86 ? 8.148 -8.332 -23.353 1.00 51.62 86 PRO A C 1
ATOM 633 O O . PRO A 1 86 ? 8.700 -9.397 -23.618 1.00 51.62 86 PRO A O 1
ATOM 636 N N . GLY A 1 87 ? 8.377 -7.660 -22.220 1.00 55.31 87 GLY A N 1
ATOM 637 C CA . GLY A 1 87 ? 9.325 -8.068 -21.174 1.00 55.31 87 GLY A CA 1
ATOM 638 C C . GLY A 1 87 ? 10.230 -6.947 -20.645 1.00 55.31 87 GLY A C 1
ATOM 639 O O . GLY A 1 87 ? 10.605 -7.000 -19.473 1.00 55.31 87 GLY A O 1
ATOM 640 N N . ASP A 1 88 ? 10.501 -5.922 -21.462 1.00 56.88 88 ASP A N 1
ATOM 641 C CA . ASP A 1 88 ? 11.366 -4.772 -21.122 1.00 56.88 88 ASP A CA 1
ATOM 642 C C . ASP A 1 88 ? 10.585 -3.558 -20.577 1.00 56.88 88 ASP A C 1
ATOM 644 O O . ASP A 1 88 ? 11.163 -2.521 -20.249 1.00 56.88 88 ASP A O 1
ATOM 648 N N . GLY A 1 89 ? 9.256 -3.670 -20.493 1.00 57.50 89 GLY A N 1
ATOM 649 C CA . GLY A 1 89 ? 8.389 -2.658 -19.890 1.00 57.50 89 GLY A CA 1
A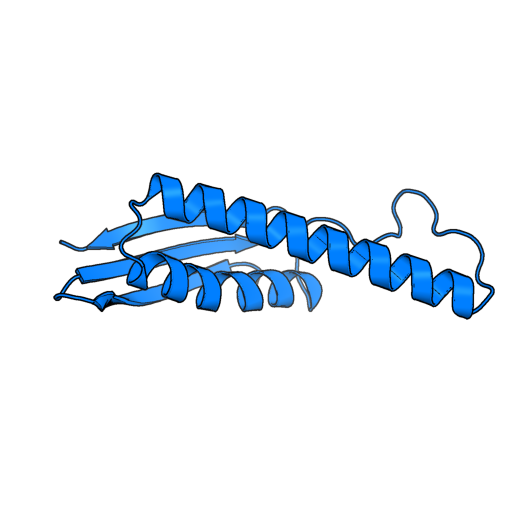TOM 650 C C . GLY A 1 89 ? 8.459 -2.662 -18.357 1.00 57.50 89 GLY A C 1
ATOM 651 O O . GLY A 1 89 ? 8.977 -3.614 -17.766 1.00 57.50 89 GLY A O 1
ATOM 652 N N . PRO A 1 90 ? 7.926 -1.622 -17.689 1.00 60.59 90 PRO A N 1
ATOM 653 C CA . PRO A 1 90 ? 7.850 -1.588 -16.232 1.00 60.59 90 PRO A CA 1
ATOM 654 C C . PRO A 1 90 ? 7.135 -2.840 -15.714 1.00 60.59 90 PRO A C 1
ATOM 656 O O . PRO A 1 90 ? 5.981 -3.106 -16.041 1.00 60.59 90 PRO A O 1
ATOM 659 N N . GLN A 1 91 ? 7.861 -3.652 -14.945 1.00 63.91 91 GLN A N 1
ATOM 660 C CA . GLN A 1 91 ? 7.340 -4.900 -14.401 1.00 63.91 91 GLN A CA 1
ATOM 661 C C . GLN A 1 91 ? 6.579 -4.615 -13.111 1.00 63.91 91 GLN A C 1
ATOM 663 O O . GLN A 1 91 ? 7.158 -4.103 -12.150 1.00 63.91 91 GLN A O 1
ATOM 668 N N . THR A 1 92 ? 5.307 -5.010 -13.063 1.00 69.94 92 THR A N 1
ATOM 669 C CA . THR A 1 92 ? 4.535 -5.057 -11.821 1.00 69.94 92 THR A CA 1
ATOM 670 C C . THR A 1 92 ? 5.258 -5.972 -10.833 1.00 69.94 92 THR A C 1
ATOM 672 O O . THR A 1 92 ? 5.489 -7.151 -11.112 1.00 69.94 92 THR A O 1
ATOM 675 N N . ARG A 1 93 ? 5.673 -5.424 -9.688 1.00 82.38 93 ARG A N 1
ATOM 676 C CA . ARG A 1 93 ? 6.331 -6.192 -8.626 1.00 82.38 93 ARG A CA 1
ATOM 677 C C . ARG A 1 93 ? 5.288 -6.720 -7.659 1.00 82.38 93 ARG A C 1
ATOM 679 O O . ARG A 1 93 ? 4.356 -6.013 -7.290 1.00 82.38 93 ARG A O 1
ATOM 686 N N . PHE A 1 94 ? 5.486 -7.953 -7.216 1.00 89.50 94 PHE A N 1
ATOM 687 C CA . PHE A 1 94 ? 4.660 -8.529 -6.167 1.00 89.50 94 PHE A CA 1
ATOM 688 C C . PHE A 1 94 ? 5.080 -7.982 -4.796 1.00 89.50 94 PHE A C 1
ATOM 690 O O . PHE A 1 94 ? 6.264 -8.019 -4.458 1.00 89.50 94 PHE A O 1
ATOM 697 N N . LEU A 1 95 ? 4.107 -7.504 -4.018 1.00 93.94 95 LEU A N 1
ATOM 698 C CA . LEU A 1 95 ? 4.258 -7.132 -2.614 1.00 93.94 95 LEU A CA 1
ATOM 699 C C . LEU A 1 95 ? 3.522 -8.164 -1.755 1.00 93.94 95 LEU A C 1
ATOM 701 O O . LEU A 1 95 ? 2.300 -8.277 -1.823 1.00 93.94 95 LEU A O 1
ATOM 705 N N . SER A 1 96 ? 4.263 -8.887 -0.919 1.00 95.69 96 SER A N 1
ATOM 706 C CA . SER A 1 96 ? 3.676 -9.658 0.179 1.00 95.69 96 SER A CA 1
ATOM 707 C C . SER A 1 96 ? 3.511 -8.750 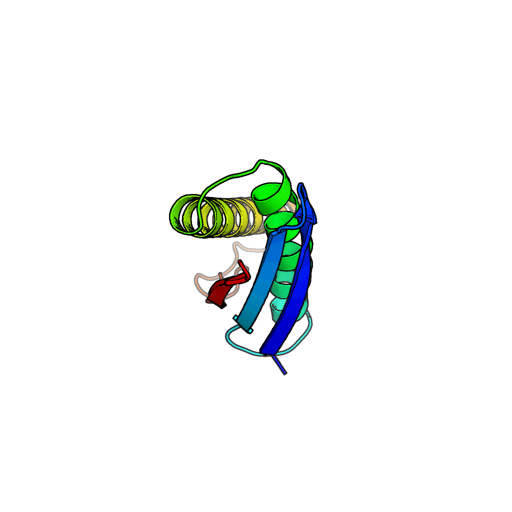1.396 1.00 95.69 96 SER A C 1
ATOM 709 O O . SER A 1 96 ? 4.417 -7.980 1.709 1.00 95.69 96 SER A O 1
ATOM 711 N N . LEU A 1 97 ? 2.358 -8.795 2.066 1.00 97.06 97 LEU A N 1
ATOM 712 C CA . LEU A 1 97 ? 2.057 -7.883 3.168 1.00 97.06 97 LEU A CA 1
ATOM 713 C C . LEU A 1 97 ? 1.235 -8.571 4.259 1.00 97.06 97 LEU A C 1
ATOM 715 O O . LEU A 1 97 ? 0.209 -9.190 3.989 1.00 97.06 97 LEU A O 1
ATOM 719 N N . LEU A 1 98 ? 1.667 -8.387 5.501 1.00 97.62 98 LEU A N 1
ATOM 720 C CA . LEU A 1 98 ? 0.880 -8.592 6.704 1.00 97.62 98 LEU A CA 1
ATOM 721 C C . LEU A 1 98 ? 0.471 -7.220 7.248 1.00 97.62 98 LEU A C 1
ATOM 723 O O . LEU A 1 98 ? 1.328 -6.384 7.531 1.00 97.62 98 LEU A O 1
ATOM 727 N N . TYR A 1 99 ? -0.830 -7.004 7.410 1.00 98.00 99 TYR A N 1
ATOM 728 C CA . TYR A 1 99 ? -1.406 -5.775 7.950 1.00 98.00 99 TYR A CA 1
ATOM 729 C C . TYR A 1 99 ? -2.420 -6.116 9.042 1.00 98.00 99 TYR A C 1
ATOM 731 O O . TYR A 1 99 ? -3.160 -7.094 8.914 1.00 98.00 99 TYR A O 1
ATOM 739 N N . GLY A 1 100 ? -2.466 -5.319 10.106 1.00 96.81 100 GLY A N 1
ATOM 740 C CA . GLY A 1 100 ? -3.421 -5.529 11.188 1.00 96.81 100 GLY A CA 1
ATOM 741 C C . GLY A 1 100 ? -3.534 -4.350 12.143 1.00 96.81 100 GLY A C 1
ATOM 742 O O . GLY A 1 100 ? -2.773 -3.383 12.068 1.00 96.81 100 GLY A O 1
ATOM 743 N N . GLU A 1 101 ? -4.499 -4.455 13.053 1.00 95.06 101 GLU A N 1
ATOM 744 C CA . GLU A 1 101 ? -4.763 -3.479 14.111 1.00 95.06 101 GLU A CA 1
ATOM 745 C C . GLU A 1 101 ? -4.327 -4.034 15.476 1.00 95.06 101 GLU A C 1
ATOM 747 O O . GLU A 1 101 ? -4.403 -5.238 15.725 1.00 95.06 101 GLU A O 1
ATOM 752 N N . LEU A 1 102 ? -3.869 -3.149 16.357 1.00 91.00 102 LEU A N 1
ATOM 753 C CA . LEU A 1 102 ? -3.604 -3.416 17.766 1.00 91.00 102 LEU A CA 1
ATOM 754 C C . LEU A 1 102 ? -4.714 -2.728 18.568 1.00 91.00 102 LEU A C 1
ATOM 756 O O . LEU A 1 102 ? -4.810 -1.496 18.557 1.00 91.00 102 LEU A O 1
ATOM 760 N N . VAL A 1 103 ? -5.554 -3.540 19.209 1.00 76.94 103 VAL A N 1
ATOM 761 C CA . VAL A 1 103 ? -6.677 -3.142 20.077 1.00 76.94 103 VAL A CA 1
ATOM 762 C C . VAL A 1 103 ? -6.369 -3.469 21.527 1.00 76.94 103 VAL A C 1
ATOM 764 O O . VAL A 1 103 ? -5.782 -4.548 21.768 1.00 76.94 103 VAL A O 1
#

Secondary structure (DSSP, 8-state):
--EEEEEEEEETTEEEEEEEEESS-SHHHHHHHHHHHHHHHHHHHTT--HHHHHHHHHHHHHHHHHHHHHHHHHHHHHTTPPPPPTTSSPPPPPEEEEEEEE-

Sequence (103 aa):
SGDFYDLFPAGDGRWCFALGDVQGKGPEAAVVIGLARPWLRLLAREQYGVPDVLDRLNQLLLDDATEAADAAARALVAAGGPPVAPGDGPQTRFLSLLYGELV

pLDDT: mean 88.33, std 10.79, range [51.62, 98.12]